Protein AF-A0A0F8W128-F1 (afdb_monomer)

Mean predicted aligned error: 3.84 Å

Radius of gyration: 14.0 Å; Cα contacts (8 Å, |Δi|>4): 139; chains: 1; bounding box: 33×25×37 Å

Sequence (92 aa):
MADFGGTRIKLGVVENGIVRAHKAIDSYSGLPFSKWIHLLKDDLRGLCSMVGVRLFEVEAMVWALPLLIDLEHRHATCSFGKFEDTMQSNFC

Structure (mmCIF, N/CA/C/O backbone):
data_AF-A0A0F8W128-F1
#
_entry.id   AF-A0A0F8W128-F1
#
loop_
_atom_site.group_PDB
_atom_site.id
_atom_site.type_symbol
_atom_site.label_atom_id
_atom_site.label_alt_id
_atom_site.label_comp_id
_atom_site.label_asym_id
_atom_site.label_entity_id
_atom_site.label_seq_id
_atom_site.pdbx_PDB_ins_code
_atom_site.Cartn_x
_atom_site.Cartn_y
_atom_site.Cartn_z
_atom_site.occupancy
_atom_site.B_iso_or_equiv
_atom_site.auth_seq_id
_atom_site.auth_comp_id
_atom_site.auth_asym_id
_atom_site.auth_atom_id
_atom_site.pdbx_PDB_model_num
ATOM 1 N N . MET A 1 1 ? -5.937 -0.815 4.554 1.00 92.69 1 MET A N 1
ATOM 2 C CA . MET A 1 1 ? -5.414 -0.667 3.181 1.00 92.69 1 MET A CA 1
ATOM 3 C C . MET A 1 1 ? -4.167 0.197 3.179 1.00 92.69 1 MET A C 1
ATOM 5 O O . MET A 1 1 ? -4.000 1.015 4.083 1.00 92.69 1 MET A O 1
ATOM 9 N N . ALA A 1 2 ? -3.336 0.050 2.156 1.00 95.00 2 ALA A N 1
ATOM 10 C CA . ALA A 1 2 ? -2.198 0.917 1.910 1.00 95.00 2 ALA A CA 1
ATOM 11 C C . ALA A 1 2 ? -1.978 1.123 0.403 1.00 95.00 2 ALA A C 1
ATOM 13 O O . ALA A 1 2 ? -2.008 0.170 -0.369 1.00 95.00 2 ALA A O 1
ATOM 14 N N . ASP A 1 3 ? -1.791 2.375 0.001 1.00 95.31 3 ASP A N 1
ATOM 15 C CA . ASP A 1 3 ? -1.591 2.831 -1.377 1.00 95.31 3 ASP A CA 1
ATOM 16 C C . ASP A 1 3 ? -0.164 3.365 -1.524 1.00 95.31 3 ASP A C 1
ATOM 18 O O . ASP A 1 3 ? 0.187 4.385 -0.923 1.00 95.31 3 ASP A O 1
ATOM 22 N N . PHE A 1 4 ? 0.666 2.645 -2.278 1.00 93.75 4 PHE A N 1
ATOM 23 C CA . PHE A 1 4 ? 2.069 2.959 -2.517 1.00 93.75 4 PHE A CA 1
ATOM 24 C C . PHE A 1 4 ? 2.218 3.880 -3.727 1.00 93.75 4 PHE A C 1
ATOM 26 O O . PHE A 1 4 ? 2.541 3.458 -4.834 1.00 93.75 4 PHE A O 1
ATOM 33 N N . GLY A 1 5 ? 2.008 5.175 -3.516 1.00 90.94 5 GLY A N 1
ATOM 34 C CA . GLY A 1 5 ? 2.210 6.180 -4.551 1.00 90.94 5 GLY A CA 1
ATOM 35 C C . GLY A 1 5 ? 3.685 6.464 -4.856 1.00 90.94 5 GLY A C 1
ATOM 36 O O . GLY A 1 5 ? 4.608 6.061 -4.147 1.00 90.94 5 GLY A O 1
ATOM 37 N N . GLY A 1 6 ? 3.909 7.248 -5.914 1.00 86.88 6 GLY A N 1
ATOM 38 C CA . GLY A 1 6 ? 5.251 7.645 -6.345 1.00 86.88 6 GLY A CA 1
ATOM 39 C C . GLY A 1 6 ? 5.977 8.566 -5.360 1.00 86.88 6 GLY A C 1
ATOM 40 O O . GLY A 1 6 ? 7.194 8.499 -5.260 1.00 86.88 6 GLY A O 1
ATOM 41 N N . THR A 1 7 ? 5.273 9.405 -4.602 1.00 90.38 7 THR A N 1
ATOM 42 C CA . THR A 1 7 ? 5.889 10.328 -3.625 1.00 90.38 7 THR A CA 1
ATOM 43 C C . THR A 1 7 ? 5.412 10.101 -2.203 1.00 90.38 7 THR A C 1
ATOM 45 O O . THR A 1 7 ? 6.085 10.515 -1.265 1.00 90.38 7 THR A O 1
ATOM 48 N N . ARG A 1 8 ? 4.286 9.410 -2.018 1.00 94.62 8 ARG A N 1
ATOM 49 C CA . ARG A 1 8 ? 3.679 9.163 -0.712 1.00 94.62 8 ARG A CA 1
ATOM 50 C C . ARG A 1 8 ? 3.078 7.776 -0.649 1.00 94.62 8 ARG A C 1
ATOM 52 O O . ARG A 1 8 ? 2.465 7.332 -1.615 1.00 94.62 8 ARG A O 1
ATOM 59 N N . ILE A 1 9 ? 3.156 7.174 0.528 1.00 95.62 9 ILE A N 1
ATOM 60 C CA . ILE A 1 9 ? 2.375 6.004 0.903 1.00 95.62 9 ILE A CA 1
ATOM 61 C C . ILE A 1 9 ? 1.204 6.474 1.758 1.00 95.62 9 ILE A C 1
ATOM 63 O O . ILE A 1 9 ? 1.389 7.205 2.733 1.00 95.62 9 ILE A O 1
ATOM 67 N N . LYS A 1 10 ? -0.011 6.073 1.395 1.00 97.12 10 LYS A N 1
ATOM 68 C CA . LYS A 1 10 ? -1.222 6.382 2.163 1.00 97.12 10 LYS A CA 1
ATOM 69 C C . LYS A 1 10 ? -1.680 5.120 2.867 1.00 97.12 10 LYS A C 1
ATOM 71 O O . LYS A 1 10 ? -1.857 4.093 2.227 1.00 97.12 10 LYS A O 1
ATOM 76 N N . LEU A 1 11 ? -1.899 5.198 4.166 1.00 97.44 11 LEU A N 1
ATOM 77 C CA . LEU A 1 11 ? -2.468 4.138 4.985 1.00 97.44 11 LEU A CA 1
ATOM 78 C C . LEU A 1 11 ? -3.905 4.498 5.338 1.00 97.44 11 LEU A C 1
ATOM 80 O O . LEU A 1 11 ? -4.202 5.670 5.570 1.00 97.44 11 LEU A O 1
ATOM 84 N N . GLY A 1 12 ? -4.781 3.502 5.434 1.00 96.81 12 GLY A N 1
ATOM 85 C CA . GLY A 1 12 ? -6.158 3.728 5.858 1.00 96.81 12 GLY A CA 1
ATOM 86 C C . GLY A 1 12 ? -6.818 2.507 6.482 1.00 96.81 12 GLY A C 1
ATOM 87 O O . GLY A 1 12 ? -6.597 1.379 6.038 1.00 96.81 12 GLY A O 1
ATOM 88 N N . VAL A 1 13 ? -7.659 2.742 7.487 1.00 97.06 13 VAL A N 1
ATOM 89 C CA . VAL A 1 13 ? -8.634 1.764 7.984 1.00 97.06 13 VAL A CA 1
ATOM 90 C C . VAL A 1 13 ? -9.966 2.081 7.326 1.00 97.06 13 VAL A C 1
ATOM 92 O O . VAL A 1 13 ? -10.438 3.216 7.397 1.00 97.06 13 VAL A O 1
ATOM 95 N N . VAL A 1 14 ? -10.533 1.088 6.648 1.00 96.12 14 VAL A N 1
ATOM 96 C CA . VAL A 1 14 ? -11.768 1.220 5.875 1.00 96.12 14 VAL A CA 1
ATOM 97 C C . VAL A 1 14 ? -12.781 0.234 6.424 1.00 96.12 14 VAL A C 1
ATOM 99 O O . VAL A 1 14 ? -12.449 -0.929 6.625 1.00 96.12 14 VAL A O 1
ATOM 102 N N . GLU A 1 15 ? -14.002 0.699 6.640 1.00 95.75 15 GLU A N 1
ATOM 103 C CA . GLU A 1 15 ? -15.117 -0.107 7.122 1.00 95.75 15 GLU A CA 1
ATOM 104 C C . GLU A 1 15 ? -16.361 0.271 6.319 1.00 95.75 15 GLU A C 1
ATOM 106 O O . GLU A 1 15 ? -16.686 1.453 6.208 1.00 95.75 15 GLU A O 1
ATOM 111 N N . ASN A 1 16 ? -17.031 -0.712 5.711 1.00 94.31 16 ASN A N 1
ATOM 112 C CA . ASN A 1 16 ? -18.213 -0.492 4.863 1.00 94.31 16 ASN A CA 1
ATOM 113 C C . ASN A 1 16 ? -17.994 0.570 3.762 1.00 94.31 16 ASN A C 1
ATOM 115 O O . ASN A 1 16 ? -18.859 1.399 3.492 1.00 94.31 16 ASN A O 1
ATOM 119 N N . GLY A 1 17 ? -16.800 0.579 3.157 1.00 93.69 17 GLY A N 1
ATOM 120 C CA . GLY A 1 17 ? -16.408 1.554 2.129 1.00 93.69 17 GLY A CA 1
ATOM 121 C C . GLY A 1 17 ? -16.051 2.950 2.658 1.00 93.69 17 GLY A C 1
ATOM 122 O O . GLY A 1 17 ? -15.685 3.821 1.873 1.00 93.69 17 GLY A O 1
ATOM 123 N N . ILE A 1 18 ? -16.111 3.174 3.973 1.00 96.25 18 ILE A N 1
ATOM 124 C CA . ILE A 1 18 ? -15.825 4.462 4.613 1.00 96.25 18 ILE A CA 1
ATOM 125 C C . ILE A 1 18 ? -14.428 4.434 5.230 1.00 96.25 18 ILE A C 1
ATOM 127 O O . ILE A 1 18 ? -14.089 3.536 5.999 1.00 96.25 18 ILE A O 1
ATOM 131 N N . VAL A 1 19 ? -13.615 5.450 4.940 1.00 96.75 19 VAL A N 1
ATOM 132 C CA . VAL A 1 19 ? -12.304 5.633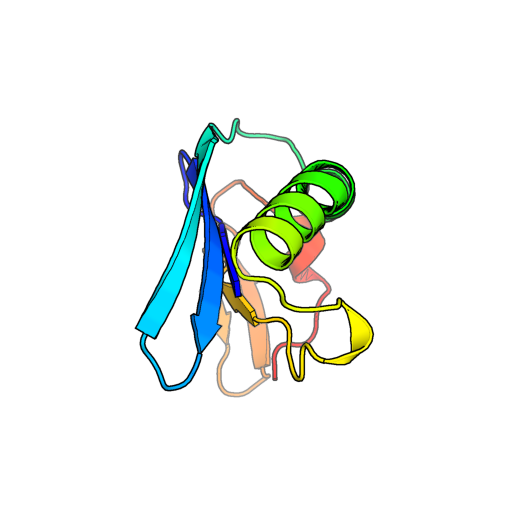 5.577 1.00 96.75 19 VAL A CA 1
ATOM 133 C C . VAL A 1 19 ? -12.505 6.147 7.006 1.00 96.75 19 VAL A C 1
ATOM 135 O O . VAL A 1 19 ? -12.897 7.292 7.210 1.00 96.75 19 VAL A O 1
ATOM 138 N N . ARG A 1 20 ? -12.22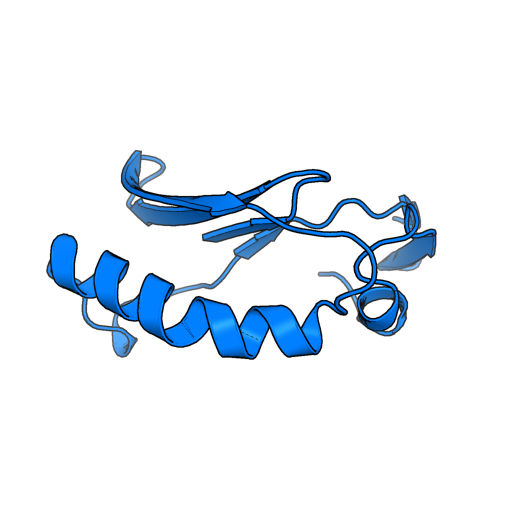0 5.305 8.003 1.00 97.62 20 ARG A N 1
ATOM 139 C CA . ARG A 1 20 ? -12.373 5.615 9.435 1.00 97.62 20 ARG A CA 1
ATOM 140 C C . ARG A 1 20 ? -11.160 6.343 10.014 1.00 97.62 20 ARG A C 1
ATOM 142 O O . ARG A 1 20 ? -11.312 7.207 10.870 1.00 97.62 20 ARG A O 1
ATOM 149 N N . ALA A 1 21 ? -9.965 6.005 9.538 1.00 97.56 21 ALA A N 1
ATOM 150 C CA . ALA A 1 21 ? -8.720 6.698 9.857 1.00 97.56 21 ALA A CA 1
ATOM 151 C C . ALA A 1 21 ? -7.737 6.561 8.697 1.00 97.56 21 ALA A C 1
ATOM 153 O O . ALA A 1 21 ? -7.776 5.571 7.965 1.00 97.56 21 ALA A O 1
ATOM 154 N N . HIS A 1 22 ? -6.852 7.543 8.532 1.00 97.75 22 HIS A N 1
ATOM 155 C CA . HIS A 1 22 ? -5.823 7.518 7.499 1.00 97.75 22 HIS A CA 1
ATOM 156 C C . HIS A 1 22 ? -4.554 8.249 7.934 1.00 97.75 22 HIS A C 1
ATOM 158 O O . HIS A 1 22 ? -4.574 9.092 8.829 1.00 97.75 22 HIS A O 1
ATOM 164 N N . LYS A 1 23 ? -3.446 7.928 7.269 1.00 97.56 23 LYS A N 1
ATOM 165 C CA . LYS A 1 23 ? -2.154 8.603 7.414 1.00 97.56 23 LYS A CA 1
ATOM 166 C C . LYS A 1 23 ? -1.474 8.671 6.053 1.00 97.56 23 LYS A C 1
ATOM 168 O O . LYS A 1 23 ? -1.551 7.718 5.286 1.00 97.56 23 LYS A O 1
ATOM 173 N N . ALA A 1 24 ? -0.799 9.774 5.754 1.00 97.00 24 ALA A N 1
ATOM 174 C CA . ALA A 1 24 ? 0.094 9.875 4.604 1.00 97.00 24 ALA A CA 1
ATOM 175 C C . ALA A 1 24 ? 1.540 9.953 5.097 1.00 97.00 24 ALA A C 1
ATOM 177 O O . ALA A 1 24 ? 1.829 10.650 6.068 1.00 97.00 24 ALA A O 1
ATOM 178 N N . ILE A 1 25 ? 2.427 9.215 4.441 1.00 95.50 25 ILE A N 1
ATOM 179 C CA . ILE A 1 25 ? 3.846 9.109 4.774 1.00 95.50 25 ILE A CA 1
ATOM 180 C C . ILE A 1 25 ? 4.620 9.411 3.499 1.00 95.50 25 ILE A C 1
ATOM 182 O O . ILE A 1 25 ? 4.318 8.843 2.448 1.00 95.50 25 ILE A O 1
ATOM 186 N N . ASP A 1 26 ? 5.597 10.309 3.566 1.00 94.25 26 ASP A N 1
ATOM 187 C CA . ASP A 1 26 ? 6.445 10.586 2.411 1.00 94.25 26 ASP A CA 1
ATOM 188 C C . ASP A 1 26 ? 7.286 9.352 2.073 1.00 94.25 26 ASP A C 1
ATOM 190 O O . ASP A 1 26 ? 7.845 8.688 2.946 1.00 94.25 26 ASP A O 1
ATOM 194 N N . SER A 1 27 ? 7.350 9.030 0.784 1.00 90.31 27 SER A N 1
ATOM 195 C CA . SER A 1 27 ? 8.068 7.866 0.277 1.00 90.31 27 SER A CA 1
ATOM 196 C C . SER A 1 27 ? 9.171 8.300 -0.679 1.00 90.31 27 SER A C 1
ATOM 198 O O . SER A 1 27 ? 8.923 8.940 -1.706 1.00 90.31 27 SER A O 1
ATOM 200 N N . TYR A 1 28 ? 10.397 7.901 -0.380 1.00 83.94 28 TYR A N 1
ATOM 201 C CA . TYR A 1 28 ? 11.557 8.179 -1.222 1.00 83.94 28 TYR A CA 1
ATOM 202 C C . TYR A 1 28 ? 11.795 7.026 -2.208 1.00 83.94 28 TYR A C 1
ATOM 204 O O . TYR A 1 28 ? 11.261 5.926 -2.044 1.00 83.94 28 TYR A O 1
ATOM 212 N N . SER A 1 29 ? 12.498 7.294 -3.306 1.00 79.88 29 SER A N 1
ATOM 213 C CA . SER A 1 29 ? 12.902 6.263 -4.272 1.00 79.88 29 SER A CA 1
ATOM 214 C C . SER A 1 29 ? 13.974 5.340 -3.691 1.00 79.88 29 SER A C 1
ATOM 216 O O . SER A 1 29 ? 14.702 5.725 -2.781 1.00 79.88 29 SER A O 1
ATOM 218 N N . GLY A 1 30 ? 14.073 4.121 -4.226 1.00 81.94 30 GLY A N 1
ATOM 219 C CA . GLY A 1 30 ? 15.140 3.173 -3.888 1.00 81.94 30 GLY A CA 1
ATOM 220 C C . GLY A 1 30 ? 14.910 2.315 -2.641 1.00 81.94 30 GLY A C 1
ATOM 221 O O . GLY A 1 30 ? 15.680 1.387 -2.413 1.00 81.94 30 GLY A O 1
ATOM 222 N N . LEU A 1 31 ? 13.855 2.562 -1.853 1.00 88.50 31 LEU A N 1
ATOM 223 C CA . LEU A 1 31 ? 13.484 1.650 -0.770 1.00 88.50 31 LEU A CA 1
ATOM 224 C C . LEU A 1 31 ? 12.516 0.569 -1.296 1.00 88.50 31 LEU A C 1
ATOM 226 O O . LEU A 1 31 ? 11.441 0.921 -1.794 1.00 88.50 31 LEU A O 1
ATOM 230 N N . PRO A 1 32 ? 12.866 -0.726 -1.192 1.00 90.06 32 PRO A N 1
ATOM 231 C CA . PRO A 1 32 ? 12.011 -1.814 -1.654 1.00 90.06 32 PRO A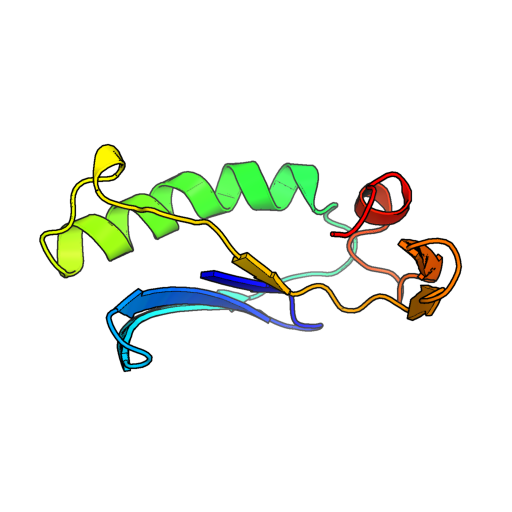 CA 1
ATOM 232 C C . PRO A 1 32 ? 10.760 -1.964 -0.773 1.00 90.06 32 PRO A C 1
ATOM 234 O O . PRO A 1 32 ? 10.732 -1.544 0.389 1.00 90.06 32 PRO A O 1
ATOM 237 N N . PHE A 1 33 ? 9.710 -2.569 -1.323 1.00 90.50 33 PHE A N 1
ATOM 238 C CA . PHE A 1 33 ? 8.422 -2.777 -0.661 1.00 90.50 33 PHE A CA 1
ATOM 239 C C . PHE A 1 33 ? 8.556 -3.557 0.643 1.00 90.50 33 PHE A C 1
ATOM 241 O O . PHE A 1 33 ? 8.022 -3.138 1.667 1.00 90.50 33 PHE A O 1
ATOM 248 N N . SER A 1 34 ? 9.331 -4.640 0.639 1.00 90.94 34 SER A N 1
ATOM 249 C CA . SER A 1 34 ? 9.617 -5.458 1.822 1.00 90.94 34 SER A CA 1
ATOM 250 C C . SER A 1 34 ? 10.099 -4.626 3.013 1.00 90.94 34 SER A C 1
ATOM 252 O O . SER A 1 34 ? 9.678 -4.852 4.147 1.00 90.94 34 SER A O 1
ATOM 254 N N . LYS A 1 35 ? 10.930 -3.606 2.771 1.00 91.44 35 LYS A N 1
ATOM 255 C CA . LYS A 1 35 ? 11.398 -2.690 3.819 1.00 91.44 35 LYS A CA 1
ATOM 256 C C . LYS A 1 35 ? 10.296 -1.748 4.283 1.00 91.44 35 LYS A C 1
ATOM 258 O O . LYS A 1 35 ? 10.153 -1.553 5.489 1.00 91.44 35 LYS A O 1
ATOM 263 N N . TRP A 1 36 ? 9.487 -1.219 3.367 1.00 91.62 36 TRP A N 1
ATOM 264 C CA . TRP A 1 36 ? 8.333 -0.401 3.737 1.00 91.62 36 TRP A CA 1
ATOM 265 C C . TRP A 1 36 ? 7.335 -1.151 4.611 1.00 91.62 36 TRP A C 1
ATOM 267 O O . TRP A 1 36 ? 6.885 -0.602 5.609 1.00 91.62 36 TRP A O 1
ATOM 277 N N . ILE A 1 37 ? 7.026 -2.409 4.305 1.00 89.44 37 ILE A N 1
ATOM 278 C CA . ILE A 1 37 ? 6.067 -3.200 5.090 1.00 89.44 37 ILE A CA 1
ATOM 279 C C . ILE A 1 37 ? 6.457 -3.275 6.568 1.00 89.44 37 ILE A C 1
ATOM 281 O O . ILE A 1 37 ? 5.600 -3.148 7.444 1.00 89.44 37 ILE A O 1
ATOM 285 N N . HIS A 1 38 ? 7.750 -3.409 6.860 1.00 88.75 38 HIS A N 1
ATOM 286 C CA . HIS A 1 38 ? 8.234 -3.382 8.236 1.00 88.75 38 HIS A CA 1
ATOM 287 C C . HIS A 1 38 ? 8.050 -2.017 8.903 1.00 88.75 38 HIS A C 1
ATOM 289 O O . HIS A 1 38 ? 7.651 -1.970 10.065 1.00 88.75 38 HIS A O 1
ATOM 295 N N . LEU A 1 39 ? 8.297 -0.924 8.177 1.00 90.31 39 LEU A N 1
ATOM 296 C CA . LEU A 1 39 ? 8.169 0.440 8.697 1.00 90.31 39 LEU A CA 1
ATOM 297 C C . LEU A 1 39 ? 6.710 0.836 8.957 1.00 90.31 39 LEU A C 1
ATOM 299 O O . LEU A 1 39 ? 6.417 1.504 9.941 1.00 90.31 39 LEU A O 1
ATOM 303 N N . LEU A 1 40 ? 5.783 0.392 8.107 1.00 93.25 40 LEU A N 1
ATOM 304 C CA . LEU A 1 40 ? 4.368 0.774 8.182 1.00 93.25 40 LEU A CA 1
ATOM 305 C C . LEU A 1 40 ? 3.592 0.011 9.267 1.00 93.25 40 LEU A C 1
ATOM 307 O O . LEU A 1 40 ? 2.448 0.352 9.569 1.00 93.25 40 LEU A O 1
ATOM 311 N N . LYS A 1 41 ? 4.186 -1.035 9.852 1.00 91.62 41 LYS A N 1
ATOM 312 C CA . LYS A 1 41 ? 3.523 -1.928 10.810 1.00 91.62 41 LYS A CA 1
ATOM 313 C C . LYS A 1 41 ? 2.961 -1.184 12.020 1.00 91.62 41 LYS A C 1
ATOM 315 O O . LYS A 1 41 ? 1.818 -1.426 12.411 1.00 91.62 41 LYS A O 1
ATOM 320 N N . ASP A 1 42 ? 3.749 -0.296 12.615 1.00 92.88 42 ASP A N 1
ATOM 321 C CA . ASP A 1 42 ? 3.329 0.420 13.820 1.00 92.88 42 ASP A CA 1
ATOM 322 C C . ASP A 1 42 ? 2.344 1.548 13.500 1.00 92.88 42 ASP A C 1
ATOM 324 O O . ASP A 1 42 ? 1.408 1.778 14.265 1.00 92.88 42 ASP A O 1
ATOM 328 N N . ASP A 1 43 ? 2.450 2.153 12.316 1.00 95.19 43 ASP A N 1
ATOM 329 C CA . ASP A 1 43 ? 1.460 3.114 11.830 1.00 95.19 43 ASP A CA 1
ATOM 330 C C . ASP A 1 43 ? 0.086 2.472 11.615 1.00 95.19 43 ASP A C 1
ATOM 332 O O . ASP A 1 43 ? -0.935 3.022 12.026 1.00 95.19 43 ASP A O 1
ATOM 336 N N . LEU A 1 44 ? 0.046 1.276 11.025 1.00 93.19 44 LEU A N 1
ATOM 337 C CA . LEU A 1 44 ? -1.194 0.519 10.842 1.00 93.19 44 LEU A CA 1
ATOM 338 C C . LEU A 1 44 ? -1.841 0.147 12.177 1.00 93.19 44 LEU A C 1
ATOM 340 O O . LEU A 1 44 ? -3.056 0.273 12.328 1.00 93.19 44 LEU A O 1
ATOM 344 N N . ARG A 1 45 ? -1.035 -0.270 13.159 1.00 93.88 45 ARG A N 1
ATOM 345 C CA . ARG A 1 45 ? -1.510 -0.534 14.524 1.00 93.88 45 ARG A CA 1
ATOM 346 C C . ARG A 1 45 ? -2.081 0.715 15.172 1.00 93.88 45 ARG A C 1
ATOM 348 O O . ARG A 1 45 ? -3.157 0.645 15.755 1.00 93.88 45 ARG A O 1
ATOM 355 N N . GLY A 1 46 ? -1.386 1.844 15.040 1.00 95.69 46 GLY A N 1
ATOM 356 C CA . GLY A 1 46 ? -1.854 3.13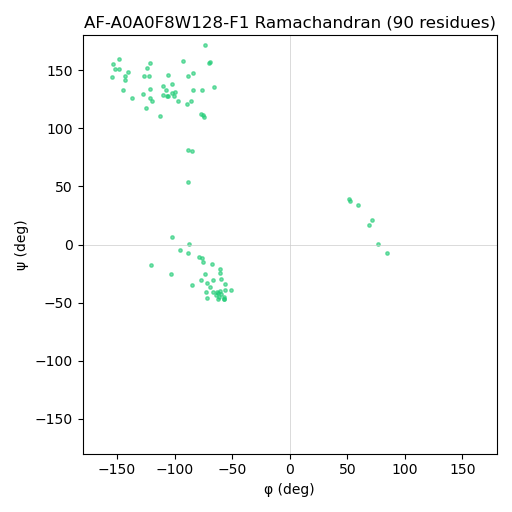5 15.534 1.00 95.69 46 GLY A CA 1
ATOM 357 C C . GLY A 1 46 ? -3.215 3.500 14.948 1.00 95.69 46 GLY A C 1
ATOM 358 O O . GLY A 1 46 ? -4.135 3.821 15.696 1.00 95.69 46 GLY A O 1
ATOM 359 N N . LEU A 1 47 ? -3.380 3.358 13.630 1.00 96.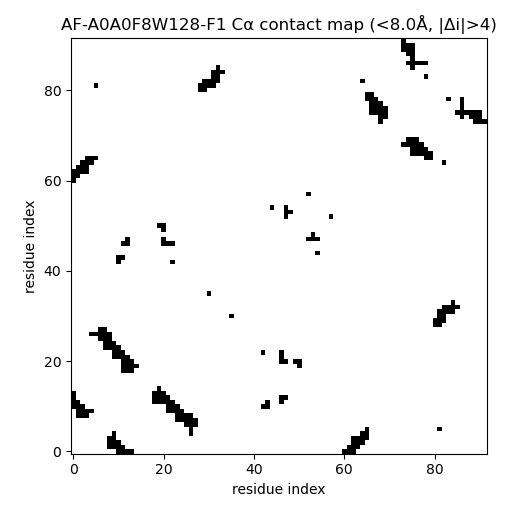56 47 LEU A N 1
ATOM 360 C CA . LEU A 1 47 ? -4.651 3.633 12.960 1.00 96.56 47 LEU A CA 1
ATOM 361 C C . LEU A 1 47 ? -5.783 2.709 13.427 1.00 96.56 47 LEU A C 1
ATOM 363 O O . LEU A 1 47 ? -6.892 3.192 13.634 1.00 96.56 47 LEU A O 1
ATOM 367 N N . CYS A 1 48 ? -5.520 1.412 13.624 1.00 95.94 48 CYS A N 1
ATOM 368 C CA . CYS A 1 48 ? -6.522 0.477 14.153 1.00 95.94 48 CYS A CA 1
ATOM 369 C C . CYS A 1 48 ? -6.954 0.875 15.572 1.00 95.94 48 CYS A C 1
ATOM 371 O O . CYS A 1 48 ? -8.148 0.996 15.847 1.00 95.94 48 CYS A O 1
ATOM 373 N N . SER A 1 49 ? -5.989 1.185 16.444 1.00 95.81 49 SER A N 1
ATOM 374 C CA . SER A 1 49 ? -6.258 1.653 17.807 1.00 95.81 49 SER A CA 1
ATOM 375 C C . SER A 1 49 ? -7.063 2.956 17.834 1.00 95.81 49 SER A C 1
ATOM 377 O O . SER A 1 49 ? -7.973 3.085 18.647 1.00 95.81 49 SER A O 1
ATOM 379 N N . MET A 1 50 ? -6.781 3.904 16.930 1.00 96.50 50 MET A N 1
ATOM 380 C CA . MET A 1 50 ? -7.516 5.175 16.834 1.00 96.50 50 MET A CA 1
ATOM 381 C C . MET A 1 50 ? -9.009 4.991 16.550 1.00 96.50 50 MET A C 1
ATOM 383 O O . MET A 1 50 ? -9.811 5.828 16.954 1.00 96.50 50 MET A O 1
ATOM 387 N N . VAL A 1 51 ? -9.384 3.915 15.856 1.00 96.88 51 VAL A N 1
ATOM 388 C CA . VAL A 1 51 ? -10.783 3.618 15.518 1.00 96.88 51 VAL A CA 1
ATOM 389 C C . VAL A 1 51 ? -11.391 2.533 16.407 1.00 96.88 51 VAL A C 1
ATOM 391 O O . VAL A 1 51 ? -12.519 2.117 16.164 1.00 96.88 51 VAL A O 1
ATOM 394 N N . GLY A 1 52 ? -10.664 2.083 17.437 1.00 96.31 52 GLY A N 1
ATOM 395 C CA . GLY A 1 52 ? -11.128 1.059 18.374 1.00 96.31 52 GLY A CA 1
ATOM 396 C C . GLY A 1 52 ? -11.197 -0.355 17.791 1.00 96.31 52 GLY A C 1
ATOM 397 O O . GLY A 1 52 ? -11.915 -1.187 18.336 1.00 96.31 52 GLY A O 1
ATOM 398 N N . VAL A 1 53 ? -10.466 -0.637 16.709 1.00 95.44 53 VAL A N 1
ATOM 399 C CA . VAL A 1 53 ? -10.441 -1.953 16.049 1.00 95.44 53 VAL A CA 1
ATOM 400 C C . VAL A 1 53 ? -9.200 -2.726 16.483 1.00 95.44 53 VAL A C 1
ATOM 402 O O . VAL A 1 53 ? -8.079 -2.211 16.443 1.00 95.44 53 VAL A O 1
ATOM 405 N N . ARG A 1 54 ? -9.369 -3.988 16.881 1.00 92.69 54 ARG A N 1
ATOM 406 C CA . ARG A 1 54 ? -8.254 -4.888 17.200 1.00 92.69 54 ARG A CA 1
ATOM 407 C C . ARG A 1 54 ? -7.730 -5.522 15.917 1.00 92.69 54 ARG A C 1
ATOM 409 O O . ARG A 1 54 ? -8.483 -5.821 15.002 1.00 92.69 54 ARG A O 1
ATOM 416 N N . LEU A 1 55 ? -6.427 -5.799 15.859 1.00 87.06 55 LEU A N 1
ATOM 417 C CA . LEU A 1 55 ? -5.803 -6.359 14.648 1.00 87.06 55 LEU A CA 1
ATOM 418 C C . LEU A 1 55 ? -6.441 -7.670 14.171 1.00 87.06 55 LEU A C 1
ATOM 420 O O . LEU A 1 55 ? -6.487 -7.905 12.973 1.00 87.06 55 LEU A O 1
ATOM 424 N N . PHE A 1 56 ? -6.917 -8.522 15.082 1.00 90.94 56 PHE A N 1
ATOM 425 C CA . PHE A 1 56 ? -7.550 -9.791 14.709 1.00 90.94 56 PHE A CA 1
ATOM 426 C C . PHE A 1 56 ? -8.979 -9.629 14.169 1.00 90.94 56 PHE A C 1
ATOM 428 O O . PHE A 1 56 ? -9.540 -10.589 13.658 1.00 90.94 56 PHE A O 1
ATOM 435 N N . GLU A 1 57 ? -9.570 -8.440 14.304 1.00 93.75 57 GLU A N 1
ATOM 436 C CA . GLU A 1 57 ? -10.869 -8.086 13.719 1.00 93.75 57 GLU A CA 1
ATOM 437 C C . GLU A 1 57 ? -10.704 -7.528 12.298 1.00 93.75 57 GLU A C 1
ATOM 439 O O . GLU A 1 57 ? -11.686 -7.312 11.597 1.00 93.75 57 GLU A O 1
ATOM 444 N N . VAL A 1 58 ? -9.464 -7.292 11.854 1.00 93.38 58 VAL A N 1
ATOM 445 C CA . VAL A 1 58 ? -9.178 -6.879 10.481 1.00 93.38 58 VAL A CA 1
ATOM 446 C C . VAL A 1 58 ? -9.318 -8.091 9.565 1.00 93.38 58 VAL A C 1
ATOM 448 O O . VAL A 1 58 ? -8.497 -9.003 9.596 1.00 93.38 58 VAL A O 1
ATOM 451 N N . GLU A 1 59 ? -10.345 -8.075 8.721 1.00 94.56 59 GLU A N 1
ATOM 452 C CA . GLU A 1 59 ? -10.665 -9.187 7.815 1.00 94.56 59 GLU A CA 1
ATOM 453 C C . GLU A 1 59 ? -9.675 -9.321 6.653 1.00 94.56 59 GLU A C 1
ATOM 455 O O . GLU A 1 59 ? -9.407 -10.421 6.172 1.00 94.56 59 GLU A O 1
ATOM 460 N N . ALA A 1 60 ? -9.136 -8.197 6.178 1.00 93.62 60 ALA A N 1
ATOM 461 C CA . ALA A 1 60 ? -8.288 -8.173 5.000 1.00 93.62 60 ALA A CA 1
ATOM 462 C C . ALA A 1 60 ? -7.300 -7.010 5.010 1.00 93.62 60 ALA A C 1
ATOM 464 O O . ALA A 1 60 ? -7.528 -5.938 5.579 1.00 93.62 60 ALA A O 1
ATOM 465 N N . MET A 1 61 ? -6.208 -7.211 4.277 1.00 91.31 61 MET A N 1
ATOM 466 C CA . MET A 1 61 ? -5.211 -6.190 4.023 1.00 91.31 61 MET A CA 1
ATOM 467 C C . MET A 1 61 ? -5.007 -6.021 2.523 1.00 91.31 61 MET A C 1
ATOM 469 O O . MET A 1 61 ? -4.593 -6.946 1.834 1.00 91.31 61 MET A O 1
ATOM 473 N N . VAL A 1 62 ? -5.309 -4.821 2.030 1.00 92.44 62 VAL A N 1
ATOM 474 C CA . VAL A 1 62 ? -5.198 -4.471 0.610 1.00 92.44 62 VAL A CA 1
ATOM 475 C C . VAL A 1 62 ? -4.017 -3.538 0.402 1.00 92.4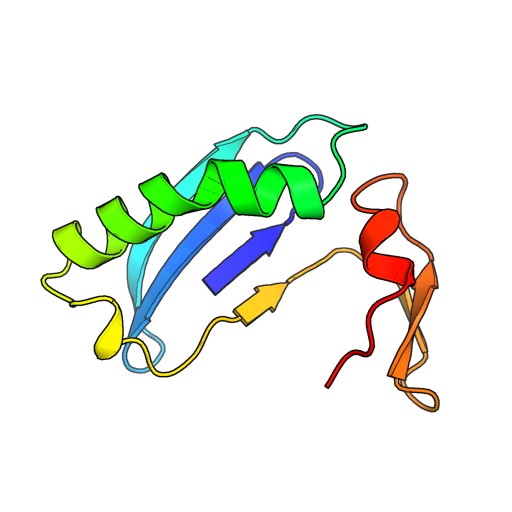4 62 VAL A C 1
ATOM 477 O O . VAL A 1 62 ? -3.880 -2.544 1.126 1.00 92.44 62 VAL A O 1
ATOM 480 N N . TRP A 1 63 ? -3.215 -3.848 -0.611 1.00 91.94 63 TRP A N 1
ATOM 481 C CA . TRP A 1 63 ? -2.051 -3.086 -1.038 1.00 91.94 63 TRP A CA 1
ATOM 482 C C . TRP A 1 63 ? -2.242 -2.660 -2.492 1.00 91.94 63 TRP A C 1
ATOM 484 O O . TRP A 1 63 ? -2.497 -3.509 -3.342 1.00 91.94 63 TRP A O 1
ATOM 494 N N . ALA A 1 64 ? -2.118 -1.369 -2.783 1.00 92.38 64 ALA A N 1
ATOM 495 C CA . ALA A 1 64 ? -2.083 -0.860 -4.150 1.00 92.38 64 ALA A CA 1
ATOM 496 C C . ALA A 1 64 ? -0.650 -0.451 -4.495 1.00 92.38 64 ALA A C 1
ATOM 498 O O . ALA A 1 64 ? -0.022 0.283 -3.733 1.00 92.38 64 ALA A O 1
ATOM 499 N N . LEU A 1 65 ? -0.136 -0.949 -5.620 1.00 91.81 65 LEU A N 1
ATOM 500 C CA . LEU A 1 65 ? 1.236 -0.739 -6.081 1.00 91.81 65 LEU A CA 1
ATOM 501 C C . LEU A 1 65 ? 1.228 -0.185 -7.516 1.00 91.81 65 LEU A C 1
ATOM 503 O O . LEU A 1 65 ? 0.373 -0.580 -8.311 1.00 91.81 65 LEU A O 1
ATOM 507 N N . PRO A 1 66 ? 2.171 0.700 -7.878 1.00 89.62 66 PRO A N 1
ATOM 508 C CA . PRO A 1 66 ? 2.260 1.274 -9.210 1.00 89.62 66 PRO A CA 1
ATOM 509 C C . PRO A 1 66 ? 3.058 0.317 -10.102 1.00 89.62 66 PRO A C 1
ATOM 511 O O . PRO A 1 66 ? 4.261 0.487 -10.295 1.00 89.62 66 PRO A O 1
ATOM 514 N N . LEU A 1 67 ? 2.391 -0.720 -10.602 1.00 91.00 67 LEU A N 1
ATOM 515 C CA . LEU A 1 67 ? 2.984 -1.769 -11.432 1.00 91.00 67 LEU A CA 1
ATOM 516 C C . LEU A 1 67 ? 2.229 -1.883 -12.757 1.00 91.00 67 LEU A C 1
ATOM 518 O O . LEU A 1 67 ? 1.031 -1.603 -12.820 1.00 91.00 67 LEU A O 1
ATOM 522 N N . LEU A 1 68 ? 2.920 -2.329 -13.806 1.00 91.12 68 LEU A N 1
ATOM 523 C CA . LEU A 1 68 ? 2.257 -2.867 -14.992 1.00 91.12 68 LEU A CA 1
ATOM 524 C C . LEU A 1 68 ? 1.982 -4.345 -14.751 1.00 91.12 68 LEU A C 1
ATOM 526 O O . LEU A 1 68 ? 2.907 -5.098 -14.452 1.00 91.12 68 LEU A O 1
ATOM 530 N N . ILE A 1 69 ? 0.719 -4.742 -14.869 1.00 91.12 69 ILE A N 1
ATOM 531 C CA . ILE A 1 69 ? 0.267 -6.113 -14.642 1.00 91.12 69 ILE A CA 1
ATOM 532 C C . ILE A 1 69 ? -0.144 -6.725 -15.979 1.00 91.12 69 ILE A C 1
ATOM 534 O O . ILE A 1 69 ? -0.946 -6.142 -16.709 1.00 91.12 69 ILE A O 1
ATOM 538 N N . ASP A 1 70 ? 0.389 -7.905 -16.281 1.00 90.69 70 ASP A N 1
ATOM 539 C CA . ASP A 1 70 ? -0.186 -8.792 -17.286 1.00 90.69 70 ASP A CA 1
ATOM 540 C C . ASP A 1 70 ? -1.409 -9.477 -16.666 1.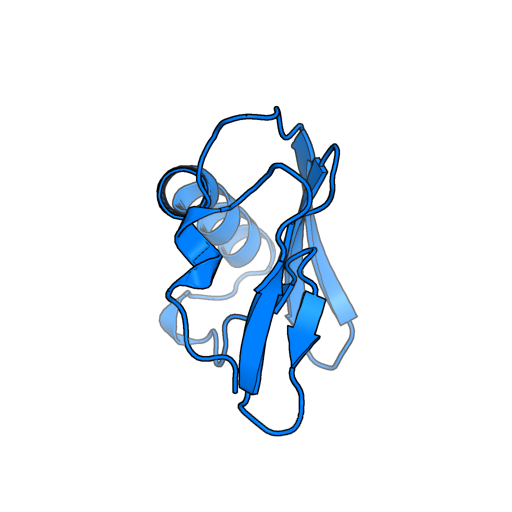00 90.69 70 ASP A C 1
ATOM 542 O O . ASP A 1 70 ? -1.287 -10.261 -15.724 1.00 90.69 70 ASP A O 1
ATOM 546 N N . LEU A 1 71 ? -2.600 -9.144 -17.164 1.00 89.12 71 LEU A N 1
ATOM 547 C CA . LEU A 1 71 ? -3.859 -9.658 -16.625 1.00 89.12 71 LEU A CA 1
ATOM 548 C C . LEU A 1 71 ? -4.114 -11.125 -16.984 1.00 89.12 71 LEU A C 1
ATOM 550 O O . LEU A 1 71 ? -4.832 -11.803 -16.251 1.00 89.12 71 LEU A O 1
ATOM 554 N N . GLU A 1 72 ? -3.546 -11.615 -18.086 1.00 90.94 72 GLU A N 1
ATOM 555 C CA . GLU A 1 72 ? -3.699 -13.007 -18.510 1.00 90.94 72 GLU A CA 1
ATOM 556 C C . GLU A 1 72 ? -2.895 -13.925 -17.585 1.00 90.94 72 GLU A C 1
ATOM 558 O O . GLU A 1 72 ? -3.419 -14.910 -17.062 1.00 90.94 72 GLU A O 1
ATOM 563 N N . HIS A 1 73 ? -1.649 -13.541 -17.301 1.00 87.56 73 HIS A N 1
ATOM 564 C CA . HIS A 1 73 ? -0.725 -14.328 -16.482 1.00 87.56 73 HIS A CA 1
ATOM 565 C C . HIS A 1 73 ? -0.693 -13.920 -15.000 1.00 87.56 73 HIS A C 1
ATOM 567 O O . HIS A 1 73 ? -0.017 -14.570 -14.202 1.00 87.56 73 HIS A O 1
ATOM 573 N N . ARG A 1 74 ? -1.416 -12.856 -14.625 1.00 87.44 74 ARG A N 1
ATOM 574 C CA . ARG A 1 74 ? -1.526 -12.303 -13.260 1.00 87.44 74 ARG A CA 1
ATOM 575 C C . ARG A 1 74 ? -0.186 -12.016 -12.578 1.00 87.44 74 ARG A C 1
ATOM 577 O O . ARG A 1 74 ? -0.033 -12.189 -11.366 1.00 87.44 74 ARG A O 1
ATOM 584 N N . HIS A 1 75 ? 0.784 -11.548 -13.351 1.00 88.62 75 HIS A N 1
ATOM 585 C CA . HIS A 1 75 ? 2.086 -11.148 -12.833 1.00 88.62 75 HIS A CA 1
ATOM 586 C C . HIS A 1 75 ? 2.384 -9.691 -13.165 1.00 88.62 75 HIS A C 1
ATOM 588 O O . HIS A 1 75 ? 1.869 -9.132 -14.136 1.00 88.62 75 HIS A O 1
ATOM 594 N N . ALA A 1 76 ? 3.256 -9.072 -12.375 1.00 90.56 76 ALA A N 1
ATOM 595 C CA . ALA A 1 76 ? 3.802 -7.777 -12.736 1.00 90.56 76 ALA A CA 1
ATOM 596 C C . ALA A 1 76 ? 4.865 -7.940 -13.832 1.00 90.56 76 ALA A C 1
ATOM 598 O O 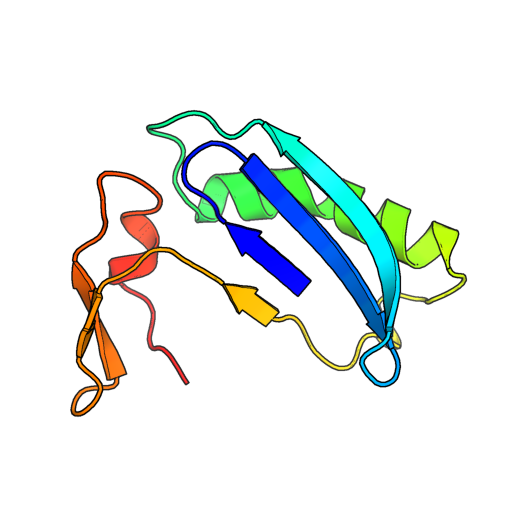. ALA A 1 76 ? 5.750 -8.785 -13.726 1.00 90.56 76 ALA A O 1
ATOM 599 N N . THR A 1 77 ? 4.797 -7.114 -14.875 1.00 91.25 77 THR A N 1
ATOM 600 C CA . THR A 1 77 ? 5.766 -7.075 -15.987 1.00 91.25 77 THR A CA 1
ATOM 601 C C . THR A 1 77 ? 6.728 -5.897 -15.893 1.00 91.25 77 THR A C 1
ATOM 603 O O . THR A 1 77 ? 7.850 -5.973 -16.389 1.00 91.25 77 THR A O 1
ATOM 606 N N . CYS A 1 78 ? 6.324 -4.809 -15.231 1.00 90.25 78 CYS A N 1
ATOM 607 C CA . CYS A 1 78 ? 7.180 -3.651 -15.014 1.00 90.25 78 CYS A CA 1
ATOM 608 C C . CYS A 1 78 ? 6.873 -2.925 -13.699 1.00 90.25 78 CYS A C 1
ATOM 610 O O . CYS A 1 78 ? 5.724 -2.858 -13.259 1.00 90.25 78 CYS A O 1
ATOM 612 N N . SER A 1 79 ? 7.906 -2.295 -13.142 1.00 88.62 79 SER A N 1
ATOM 613 C CA . SER A 1 79 ? 7.833 -1.328 -12.047 1.00 88.62 79 SER A CA 1
ATOM 614 C C . SER A 1 79 ? 8.457 0.001 -12.472 1.00 88.62 79 SER A C 1
ATOM 616 O O . SER A 1 79 ? 9.475 0.022 -13.162 1.00 88.62 79 SER A O 1
ATOM 618 N N . PHE A 1 80 ? 7.919 1.123 -12.000 1.00 86.06 80 PHE A N 1
ATOM 619 C CA . PHE A 1 80 ? 8.401 2.464 -12.359 1.00 86.06 80 PHE A CA 1
ATOM 620 C C . PHE A 1 80 ? 9.530 2.959 -11.431 1.00 86.06 80 PHE A C 1
ATOM 622 O O . PHE A 1 80 ? 9.425 4.022 -10.820 1.00 86.06 80 PHE A O 1
ATOM 629 N N . GLY A 1 81 ? 10.596 2.164 -11.274 1.00 82.31 81 GLY A N 1
ATOM 630 C CA . GLY A 1 81 ? 11.775 2.513 -10.458 1.00 82.31 81 GLY A CA 1
ATOM 631 C C . GLY A 1 81 ? 11.533 2.557 -8.941 1.00 82.31 81 GLY A C 1
ATOM 632 O O . GLY A 1 81 ? 12.309 3.155 -8.189 1.00 82.31 81 GLY A O 1
ATOM 633 N N . LYS A 1 82 ? 10.434 1.956 -8.473 1.00 84.56 82 LYS A N 1
ATOM 634 C CA . LYS A 1 82 ? 10.105 1.767 -7.056 1.00 84.56 82 LYS A CA 1
ATOM 635 C C . LYS A 1 82 ? 9.485 0.393 -6.844 1.00 84.56 82 LYS A C 1
ATOM 637 O O . LYS A 1 82 ? 8.765 -0.089 -7.712 1.00 84.56 82 LYS A O 1
ATOM 642 N N . PHE A 1 83 ? 9.717 -0.179 -5.660 1.00 88.12 83 PHE A N 1
ATOM 643 C CA . PHE A 1 83 ? 9.101 -1.440 -5.224 1.00 88.12 83 PHE A CA 1
ATOM 644 C C . PHE A 1 83 ? 9.410 -2.630 -6.150 1.00 88.12 83 PHE A C 1
ATOM 646 O O . PHE A 1 83 ? 8.575 -3.508 -6.334 1.00 88.12 83 PHE A O 1
ATOM 653 N N . GLU A 1 84 ? 10.606 -2.668 -6.743 1.00 88.31 84 GLU A N 1
ATOM 654 C CA . GLU A 1 84 ? 11.012 -3.689 -7.727 1.00 88.31 84 GLU A CA 1
ATOM 655 C C . GLU A 1 84 ? 10.983 -5.119 -7.163 1.00 88.31 84 GLU A C 1
ATOM 657 O O . GLU A 1 84 ? 10.787 -6.087 -7.889 1.00 88.31 84 GLU A O 1
ATOM 662 N N . ASP A 1 85 ? 11.113 -5.271 -5.847 1.00 90.12 85 ASP A N 1
ATOM 663 C CA . ASP A 1 85 ? 10.993 -6.557 -5.160 1.00 90.12 85 ASP A CA 1
ATOM 664 C C . ASP A 1 85 ? 9.568 -7.134 -5.195 1.00 90.12 85 ASP A C 1
ATOM 666 O O . ASP A 1 85 ? 9.383 -8.332 -4.994 1.00 90.12 85 ASP A O 1
ATOM 670 N N . THR A 1 86 ? 8.555 -6.320 -5.510 1.00 88.62 86 THR A N 1
ATOM 671 C CA . THR A 1 86 ? 7.172 -6.795 -5.697 1.00 88.62 86 THR A CA 1
ATOM 672 C C . THR A 1 86 ? 6.960 -7.522 -7.017 1.00 88.62 86 THR A C 1
ATOM 674 O O . THR A 1 86 ? 5.991 -8.267 -7.143 1.00 88.62 86 THR A O 1
ATOM 677 N N . MET A 1 87 ? 7.892 -7.395 -7.966 1.00 86.50 87 MET A N 1
ATOM 678 C CA . MET A 1 87 ? 7.832 -8.059 -9.271 1.00 86.50 87 MET A CA 1
ATOM 679 C C . MET A 1 87 ? 7.816 -9.590 -9.174 1.00 86.50 87 MET A C 1
ATOM 681 O O . MET A 1 87 ? 7.379 -10.263 -10.099 1.00 86.50 87 MET A O 1
ATOM 685 N N . GLN A 1 88 ? 8.274 -10.144 -8.050 1.00 82.62 88 GLN A N 1
ATOM 686 C CA . GLN A 1 88 ? 8.286 -11.586 -7.784 1.00 82.62 88 GLN A CA 1
ATOM 687 C C . GLN A 1 88 ? 6.978 -12.094 -7.153 1.00 82.62 88 GLN A C 1
ATOM 689 O O . GLN A 1 88 ? 6.869 -13.273 -6.822 1.00 82.62 88 GLN A O 1
ATOM 694 N N . SER A 1 89 ? 6.001 -11.209 -6.932 1.00 77.69 89 SER A N 1
ATOM 695 C CA . SER A 1 89 ? 4.730 -11.553 -6.293 1.00 77.69 89 SER A CA 1
ATOM 696 C C . SER A 1 89 ? 3.707 -12.028 -7.322 1.00 77.69 89 SER A C 1
ATOM 698 O O . SER A 1 89 ? 3.627 -11.495 -8.426 1.00 77.69 89 SER A O 1
ATOM 700 N N . ASN A 1 90 ? 2.875 -12.990 -6.925 1.00 68.69 90 ASN A N 1
ATOM 701 C CA . ASN A 1 90 ? 1.659 -13.325 -7.660 1.00 68.69 90 ASN A CA 1
ATOM 702 C C . ASN A 1 90 ? 0.546 -12.369 -7.221 1.00 68.69 90 ASN A C 1
ATOM 704 O O . ASN A 1 90 ? 0.359 -12.159 -6.019 1.00 68.69 90 ASN A O 1
A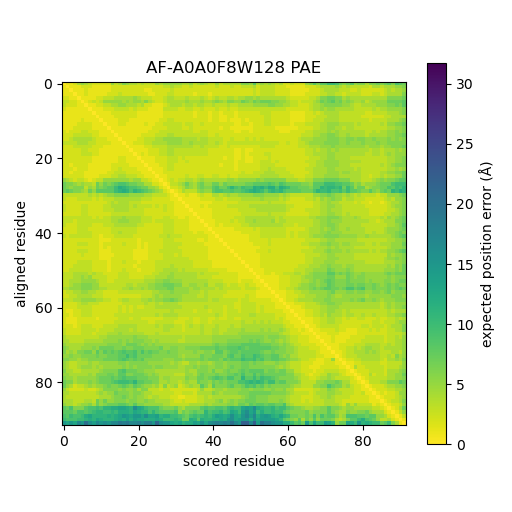TOM 708 N N . PHE A 1 91 ? -0.189 -11.802 -8.176 1.00 72.62 91 PHE A N 1
ATOM 709 C CA . PHE A 1 91 ? -1.302 -10.895 -7.896 1.00 72.62 91 PHE A CA 1
ATOM 710 C C . PHE A 1 91 ? -2.635 -11.643 -8.069 1.00 72.62 91 PHE A C 1
ATOM 712 O O . PHE A 1 91 ? -2.776 -12.468 -8.972 1.00 72.62 91 PHE A O 1
ATOM 719 N N . CYS A 1 92 ? -3.579 -11.416 -7.149 1.00 60.59 92 CYS A N 1
ATOM 720 C CA . CYS A 1 92 ? -4.840 -12.164 -7.058 1.00 60.59 92 CYS A CA 1
ATOM 721 C C . CYS A 1 92 ? -5.922 -11.617 -7.990 1.00 60.59 92 CYS A C 1
ATOM 723 O O . CYS A 1 92 ? -6.161 -10.390 -7.934 1.00 60.59 92 CYS A O 1
#

Organism: NCBI:txid412755

Foldseek 3Di:
DWEDDPFWIKDFDADPNDTQDIDIDTDDFPDAPVNVVVVCVVVNVVRCVVNPHDPVNPPDDDYHFQFPADPVQQAGPDHPRYNVVCRPDRHD

Secondary structure (DSSP, 8-state):
-EEE-SSEEEEEEEETTEEEEEEEEE--TT--HHHHHHHHHHHHHHHHHHTT--GGG-----EE--EEEETTTTEEEEESSS-GGGGGSBP-

Nearest PDB structures (foldseek):
  2h3g-assembly1_X-2  TM=6.610E-01  e=2.081E-02  Bacillus anthracis str. Ames
  3djc-assembly2_C  TM=6.961E-01  e=6.761E-01  Legionella pneumophila subsp. pneumophila str. Philadelphia 1
  3djc-assembly1_K  TM=6.135E-01  e=5.552E-01  Legionella pneumophila subsp. pneumophila str. Philadelphia 1

Solvent-accessible surface area (backbone atoms only — not comparable to full-atom values): 5551 Å² total; per-residue (Å²): 64,37,39,49,51,89,56,33,33,37,39,37,46,66,55,98,91,39,77,76,37,73,50,78,42,85,38,72,79,78,58,41,44,77,60,48,56,65,67,46,50,63,56,54,51,50,43,32,56,76,71,74,45,55,75,88,72,57,89,74,83,48,77,46,70,69,57,44,66,42,79,90,79,34,32,47,78,44,54,81,74,42,36,64,71,54,50,82,44,82,58,134

pLDDT: mean 90.99, std 6.11, range [60.59, 97.75]